Protein AF-A0A530YZX2-F1 (afdb_monomer_lite)

Radius of gyration: 19.74 Å; chains: 1; bounding box: 40×58×34 Å

Structure (mmCIF, N/CA/C/O backbone):
data_AF-A0A530YZX2-F1
#
_entry.id   AF-A0A530YZX2-F1
#
loop_
_atom_site.group_PDB
_atom_site.id
_atom_site.type_symbol
_atom_site.label_atom_id
_atom_site.label_alt_id
_atom_site.label_comp_id
_atom_site.label_asym_id
_atom_site.label_entity_id
_atom_site.label_seq_id
_atom_site.pdbx_PDB_ins_code
_atom_site.Cartn_x
_atom_site.Cartn_y
_atom_site.Cartn_z
_atom_site.occupancy
_atom_site.B_iso_or_equiv
_atom_site.auth_seq_id
_atom_site.auth_comp_id
_atom_site.auth_asym_id
_atom_site.auth_atom_id
_atom_site.pdbx_PDB_model_num
ATOM 1 N N . MET A 1 1 ? 35.689 41.382 -9.449 1.00 44.66 1 MET A N 1
ATOM 2 C CA . MET A 1 1 ? 34.304 41.710 -9.049 1.00 44.66 1 MET A CA 1
ATOM 3 C C . MET A 1 1 ? 33.351 40.928 -9.956 1.00 44.66 1 MET A C 1
ATOM 5 O O . MET A 1 1 ? 33.598 40.981 -11.152 1.00 44.66 1 MET A O 1
ATOM 9 N N . ALA A 1 2 ? 32.340 40.254 -9.369 1.00 47.53 2 ALA A N 1
ATOM 10 C CA . ALA A 1 2 ? 31.265 39.398 -9.945 1.00 47.53 2 ALA A CA 1
ATOM 11 C C . ALA A 1 2 ? 31.751 38.101 -10.634 1.00 47.53 2 ALA A C 1
ATOM 13 O O . ALA A 1 2 ? 32.464 38.173 -11.625 1.00 47.53 2 ALA A O 1
ATOM 14 N N . ASP A 1 3 ? 31.605 36.892 -10.080 1.00 52.34 3 ASP A N 1
ATOM 15 C CA . ASP A 1 3 ? 30.420 36.125 -9.624 1.00 52.34 3 ASP A CA 1
ATOM 16 C C . ASP A 1 3 ? 29.405 35.791 -10.728 1.00 52.34 3 ASP A C 1
ATOM 18 O O . ASP A 1 3 ? 28.568 36.611 -11.093 1.00 52.34 3 ASP A O 1
ATOM 22 N N . ALA A 1 4 ? 29.511 34.557 -11.224 1.00 51.75 4 ALA A N 1
ATOM 23 C CA . ALA A 1 4 ? 28.407 33.738 -11.707 1.00 51.75 4 ALA A CA 1
ATOM 24 C C . ALA A 1 4 ? 28.900 32.285 -11.660 1.00 51.75 4 ALA A C 1
ATOM 26 O O . ALA A 1 4 ? 29.471 31.771 -12.621 1.00 51.75 4 ALA A O 1
ATOM 27 N N . GLY A 1 5 ? 28.770 31.661 -10.487 1.00 48.69 5 GLY A N 1
ATOM 28 C CA . GLY A 1 5 ? 28.818 30.210 -10.392 1.00 48.69 5 GLY A CA 1
ATOM 29 C C . GLY A 1 5 ? 27.707 29.648 -11.269 1.00 48.69 5 GLY A C 1
ATOM 30 O O . GLY A 1 5 ? 26.530 29.823 -10.957 1.00 48.69 5 GLY A O 1
ATOM 31 N N . ASP A 1 6 ? 28.089 29.031 -12.382 1.00 53.38 6 ASP A N 1
ATOM 32 C CA . ASP A 1 6 ? 27.189 28.192 -13.159 1.00 53.38 6 ASP A CA 1
ATOM 33 C C . ASP A 1 6 ? 26.724 27.064 -12.221 1.00 53.38 6 ASP A C 1
ATOM 35 O O . ASP A 1 6 ? 27.573 26.329 -11.696 1.00 53.38 6 ASP A O 1
ATOM 39 N N . PRO A 1 7 ? 25.424 26.971 -11.882 1.00 55.22 7 PRO A N 1
ATOM 40 C CA . PRO A 1 7 ? 24.949 25.859 -11.080 1.00 55.22 7 PRO A CA 1
ATOM 41 C C . PRO A 1 7 ? 25.241 24.591 -11.882 1.00 55.22 7 PRO A C 1
ATOM 43 O O . PRO A 1 7 ? 24.940 24.582 -13.075 1.00 55.22 7 PRO A O 1
ATOM 46 N N . PRO A 1 8 ? 25.804 23.525 -11.281 1.00 53.91 8 PRO A N 1
ATOM 47 C CA . PRO A 1 8 ? 25.990 22.285 -12.007 1.00 53.91 8 PRO A CA 1
ATOM 48 C C . PRO A 1 8 ? 24.618 21.842 -12.504 1.00 53.91 8 PRO A C 1
ATOM 50 O O . PRO A 1 8 ? 23.763 21.390 -11.738 1.00 53.91 8 PRO A O 1
ATOM 53 N N . HIS A 1 9 ? 24.399 22.027 -13.803 1.00 51.97 9 HIS A N 1
ATOM 54 C CA . HIS A 1 9 ? 23.347 21.366 -14.532 1.00 51.97 9 HIS A CA 1
ATOM 55 C C . HIS A 1 9 ? 23.534 19.889 -14.216 1.00 51.97 9 HIS A C 1
ATOM 57 O O . HIS A 1 9 ? 24.603 19.335 -14.482 1.00 51.97 9 HIS A O 1
ATOM 63 N N . PHE A 1 10 ? 22.530 19.315 -13.553 1.00 45.84 10 PHE A N 1
ATOM 64 C CA . PHE A 1 10 ? 22.433 17.923 -13.129 1.00 45.84 10 PHE A CA 1
ATOM 65 C C . PHE A 1 10 ? 22.519 17.032 -14.372 1.00 45.84 10 PHE A C 1
ATOM 67 O O . PHE A 1 10 ? 21.522 16.604 -14.940 1.00 45.84 10 PHE A O 1
ATOM 74 N N . THR A 1 11 ? 23.728 16.891 -14.885 1.00 54.50 11 THR A N 1
ATOM 75 C CA 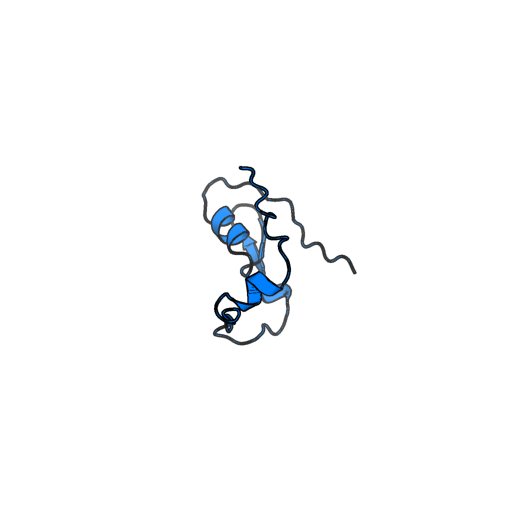. THR A 1 11 ? 24.071 16.164 -16.093 1.00 54.50 11 THR A CA 1
ATOM 76 C C . THR A 1 11 ? 24.790 14.910 -15.642 1.00 54.50 11 THR A C 1
ATOM 78 O O . THR A 1 11 ? 25.485 14.911 -14.621 1.00 54.50 11 THR A O 1
ATOM 81 N N . ASP A 1 12 ? 24.617 13.838 -16.408 1.00 56.84 12 ASP A N 1
ATOM 82 C CA . ASP A 1 12 ? 25.164 12.498 -16.181 1.00 56.84 12 ASP A CA 1
ATOM 83 C C . ASP A 1 12 ? 26.657 12.446 -15.803 1.00 56.84 12 ASP A C 1
ATOM 85 O O . ASP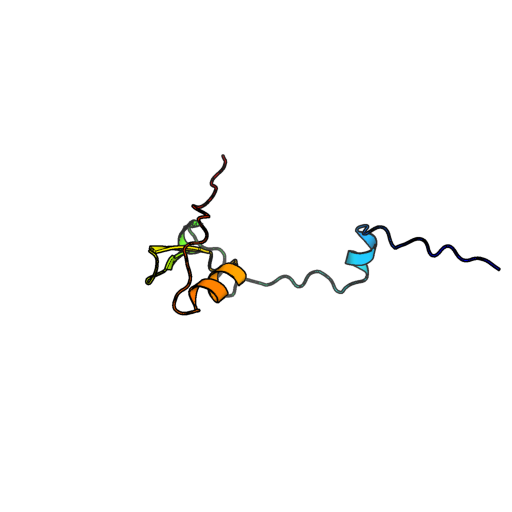 A 1 12 ? 27.121 11.452 -15.250 1.00 56.84 12 ASP A O 1
ATOM 89 N N . ALA A 1 13 ? 27.415 13.520 -16.044 1.00 56.91 13 ALA A N 1
ATOM 90 C CA . ALA A 1 13 ? 28.796 13.664 -15.601 1.00 56.91 13 ALA A CA 1
ATOM 91 C C . ALA A 1 13 ? 28.959 13.588 -14.068 1.00 56.91 13 ALA A C 1
ATOM 93 O O . ALA A 1 13 ? 29.883 12.928 -13.598 1.00 56.91 13 ALA A O 1
ATOM 94 N N . VAL A 1 14 ? 28.046 14.180 -13.284 1.00 58.16 14 VAL A N 1
ATOM 95 C CA . VAL A 1 14 ? 28.119 14.158 -11.805 1.00 58.16 14 VAL A CA 1
ATOM 96 C C . VAL A 1 14 ? 27.895 12.744 -11.253 1.00 58.16 14 VAL A C 1
ATOM 98 O O . VAL A 1 14 ? 28.461 12.376 -10.226 1.00 58.16 14 VAL A O 1
ATOM 101 N N . LEU A 1 15 ? 27.121 11.914 -11.960 1.00 56.31 15 LEU A N 1
ATOM 102 C CA . LEU A 1 15 ? 26.885 10.517 -11.582 1.00 56.31 15 LEU A CA 1
ATOM 103 C C . LEU A 1 15 ? 28.116 9.630 -11.814 1.00 56.31 15 LEU A C 1
ATOM 105 O O . LEU A 1 15 ? 28.255 8.610 -11.145 1.00 56.31 15 LEU A O 1
ATOM 109 N N . SER A 1 16 ? 29.013 10.017 -12.728 1.00 57.91 16 SER A N 1
ATOM 110 C CA . SER A 1 16 ? 30.227 9.256 -13.044 1.00 57.91 16 SER A CA 1
ATOM 111 C C . SER A 1 16 ? 31.418 9.577 -12.130 1.00 57.91 16 SER A C 1
ATOM 113 O O . SER A 1 16 ? 32.383 8.812 -12.116 1.00 57.91 16 SER A O 1
ATOM 115 N N . GLU A 1 17 ? 31.378 10.690 -11.389 1.00 63.06 17 GLU A N 1
ATOM 116 C CA . GLU A 1 17 ? 32.356 11.025 -10.336 1.00 63.06 17 GLU A CA 1
ATOM 117 C C . GLU A 1 17 ? 32.034 10.348 -8.998 1.00 63.06 17 GLU A C 1
ATOM 119 O O . GLU A 1 17 ? 32.892 10.242 -8.118 1.00 63.06 17 GLU A O 1
ATOM 124 N N . TRP A 1 18 ? 30.794 9.892 -8.825 1.00 64.12 18 TRP A N 1
ATOM 125 C CA . TRP A 1 18 ? 30.411 9.064 -7.692 1.00 64.12 18 TRP A CA 1
ATOM 126 C C . TRP A 1 18 ? 30.798 7.623 -8.010 1.00 64.12 18 TRP A C 1
ATOM 128 O O . TRP A 1 18 ? 30.821 7.214 -9.171 1.00 64.12 18 TRP A O 1
ATOM 138 N N . ALA A 1 19 ? 31.179 6.865 -6.979 1.00 66.12 19 ALA A N 1
ATOM 139 C CA . ALA A 1 19 ? 31.525 5.456 -7.135 1.00 66.12 19 ALA A CA 1
ATOM 140 C C . ALA A 1 19 ? 30.469 4.749 -8.008 1.00 66.12 19 ALA A C 1
ATOM 142 O O . ALA A 1 19 ? 29.289 5.105 -7.906 1.00 66.12 19 ALA A O 1
ATOM 143 N N . PRO A 1 20 ? 30.872 3.781 -8.858 1.00 70.00 20 PRO A N 1
ATOM 144 C CA . PRO A 1 20 ? 29.951 3.093 -9.755 1.00 70.00 20 PRO A CA 1
ATOM 145 C C . PRO A 1 20 ? 28.690 2.675 -8.993 1.00 70.00 20 PRO A C 1
ATOM 147 O O . PRO A 1 20 ? 28.817 2.288 -7.823 1.00 70.00 20 PRO A O 1
ATOM 150 N N . PRO A 1 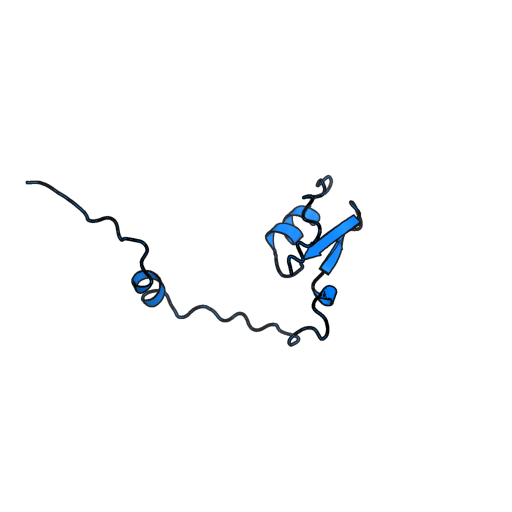21 ? 27.500 2.762 -9.623 1.00 63.62 21 PRO A N 1
ATOM 151 C CA . PRO A 1 21 ? 26.243 2.430 -8.974 1.00 63.62 21 PRO A CA 1
ATOM 152 C C . PRO A 1 21 ? 26.411 1.131 -8.200 1.00 63.62 21 PRO A C 1
ATOM 154 O O . PRO A 1 21 ? 26.847 0.126 -8.770 1.00 63.62 21 PRO A O 1
ATOM 157 N N . ILE A 1 22 ? 26.141 1.166 -6.893 1.00 67.06 22 ILE A N 1
ATOM 158 C CA . ILE A 1 22 ? 26.228 -0.037 -6.073 1.00 67.06 22 ILE A CA 1
ATOM 159 C C . ILE A 1 22 ? 25.141 -0.965 -6.597 1.00 67.06 22 ILE A C 1
ATOM 161 O O . ILE A 1 22 ? 23.960 -0.789 -6.302 1.00 67.06 22 ILE A O 1
ATOM 165 N N . ALA A 1 23 ? 25.546 -1.929 -7.418 1.00 64.50 23 ALA A N 1
ATOM 166 C CA . ALA A 1 23 ? 24.672 -2.984 -7.874 1.00 64.50 23 ALA A CA 1
ATOM 167 C C . ALA A 1 23 ? 24.290 -3.805 -6.641 1.00 64.50 23 ALA A C 1
ATOM 169 O O . ALA A 1 23 ? 25.074 -4.611 -6.138 1.00 64.50 23 ALA A O 1
ATOM 170 N N . SER A 1 24 ? 23.095 -3.566 -6.103 1.00 55.09 24 SER A N 1
ATOM 171 C CA . SER A 1 24 ? 22.521 -4.460 -5.108 1.00 55.09 24 SER A CA 1
ATOM 172 C C . SER A 1 24 ? 22.193 -5.772 -5.812 1.00 55.09 24 SER A C 1
ATOM 174 O O . SER A 1 24 ? 21.281 -5.828 -6.637 1.00 55.09 24 SER A O 1
ATOM 176 N N . HIS A 1 25 ? 22.943 -6.827 -5.511 1.00 61.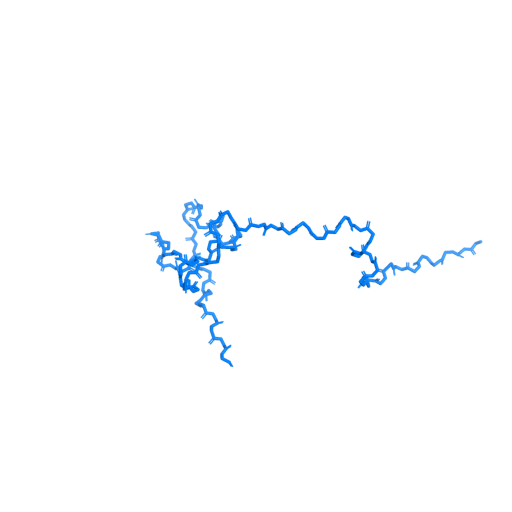31 25 HIS A N 1
ATOM 177 C CA . HIS A 1 25 ? 22.572 -8.169 -5.937 1.00 61.31 25 HIS A CA 1
ATOM 178 C C . HIS A 1 25 ? 21.457 -8.673 -5.017 1.00 61.31 25 HIS A C 1
ATOM 180 O O . HIS A 1 25 ? 21.603 -8.645 -3.793 1.00 61.31 25 HIS A O 1
ATOM 186 N N . ARG A 1 26 ? 20.344 -9.140 -5.597 1.00 61.34 26 ARG A N 1
ATOM 187 C CA . ARG A 1 26 ? 19.347 -9.911 -4.841 1.00 61.34 26 ARG A CA 1
ATOM 188 C C . ARG A 1 26 ? 20.032 -11.167 -4.304 1.00 61.34 26 ARG A C 1
ATOM 190 O O . ARG A 1 26 ? 20.728 -11.852 -5.049 1.00 61.34 26 ARG A O 1
ATOM 197 N N . HIS A 1 27 ? 19.850 -11.457 -3.018 1.00 63.88 27 HIS A N 1
ATOM 198 C CA . HIS A 1 27 ? 20.494 -12.608 -2.375 1.00 63.88 27 HIS A CA 1
ATOM 199 C C . HIS A 1 27 ? 19.947 -13.949 -2.903 1.00 63.88 27 HIS A C 1
ATOM 201 O O . HIS A 1 27 ? 20.647 -14.954 -2.852 1.00 63.88 27 HIS A O 1
ATOM 207 N N . GLU A 1 28 ? 18.721 -13.956 -3.441 1.00 64.75 28 GLU A N 1
ATOM 208 C CA . GLU A 1 28 ? 17.963 -15.176 -3.765 1.00 64.75 28 GLU A CA 1
ATOM 209 C C . GLU A 1 28 ? 17.620 -15.325 -5.262 1.00 64.75 28 GLU A C 1
ATOM 211 O O . GLU A 1 28 ? 16.790 -16.148 -5.630 1.00 64.75 28 GLU A O 1
ATOM 216 N N . GLY A 1 29 ? 18.295 -14.576 -6.144 1.00 67.06 29 GLY A N 1
ATOM 217 C CA . GLY A 1 29 ? 18.003 -14.582 -7.584 1.00 67.06 29 GLY A CA 1
ATOM 218 C C . GLY A 1 29 ? 16.790 -13.723 -7.958 1.00 67.06 29 GLY A C 1
ATOM 219 O O . GLY A 1 29 ? 16.251 -12.991 -7.125 1.00 67.06 29 GLY A O 1
ATOM 220 N N . ASP A 1 30 ? 16.411 -13.749 -9.237 1.00 65.06 30 ASP A N 1
ATOM 221 C CA . ASP A 1 30 ? 15.169 -13.117 -9.686 1.00 65.06 30 ASP A CA 1
ATOM 222 C C . ASP A 1 30 ? 13.975 -14.013 -9.329 1.00 65.06 30 ASP A C 1
ATOM 224 O O . ASP A 1 30 ? 14.064 -15.232 -9.511 1.00 65.06 30 ASP A O 1
ATOM 228 N N . PRO A 1 31 ? 12.874 -13.434 -8.819 1.00 63.97 31 PRO A N 1
ATOM 229 C CA . PRO A 1 31 ? 11.665 -14.197 -8.558 1.00 63.97 31 PRO A CA 1
ATOM 230 C C . PRO A 1 31 ? 11.162 -14.825 -9.858 1.00 63.97 31 PRO A C 1
ATOM 232 O O . PRO A 1 31 ? 11.302 -14.247 -10.940 1.00 63.97 31 PRO A O 1
ATOM 235 N N . VAL A 1 32 ? 10.584 -16.020 -9.750 1.00 70.44 32 VAL A N 1
ATOM 236 C CA . VAL A 1 32 ? 10.053 -16.739 -10.919 1.00 70.44 32 VAL A CA 1
ATOM 237 C C . VAL A 1 32 ? 8.835 -15.999 -11.476 1.00 70.44 32 VAL A C 1
ATOM 239 O O . VAL A 1 32 ? 8.567 -16.067 -12.676 1.00 70.44 32 VAL A O 1
ATOM 242 N N . ASP A 1 33 ? 8.140 -15.257 -10.612 1.00 78.75 33 ASP A N 1
ATOM 243 C CA . ASP A 1 33 ? 6.973 -14.452 -10.938 1.00 78.75 33 ASP A CA 1
ATOM 244 C C . ASP A 1 33 ? 7.068 -13.065 -10.276 1.00 78.75 33 ASP A C 1
ATOM 246 O O . ASP A 1 33 ? 7.393 -12.936 -9.094 1.00 78.75 33 ASP A O 1
ATOM 250 N N . GLU A 1 34 ? 6.761 -11.999 -11.019 1.00 79.56 34 GLU A N 1
ATOM 251 C CA . GLU A 1 34 ? 6.765 -10.636 -10.482 1.00 79.56 34 GLU A CA 1
ATOM 252 C C . GLU A 1 34 ? 5.816 -10.463 -9.285 1.00 79.56 34 GLU A C 1
ATOM 254 O O . GLU A 1 34 ? 6.102 -9.644 -8.405 1.00 79.56 34 GLU A O 1
ATOM 259 N N . GLN A 1 35 ? 4.743 -11.258 -9.197 1.00 82.62 35 GLN A N 1
ATOM 260 C CA . GLN A 1 35 ? 3.814 -11.267 -8.067 1.00 82.62 35 GLN A CA 1
ATOM 261 C C . GLN A 1 35 ? 4.470 -11.691 -6.748 1.00 82.62 35 GLN A C 1
ATOM 263 O O . GLN A 1 35 ? 4.002 -11.273 -5.692 1.00 82.62 35 GLN A O 1
ATOM 268 N N . GLU A 1 36 ? 5.567 -12.453 -6.777 1.00 85.69 36 GLU A N 1
ATOM 269 C CA . GLU A 1 36 ? 6.285 -12.872 -5.564 1.00 85.69 36 GLU A CA 1
ATOM 270 C C . GLU A 1 36 ? 6.953 -11.693 -4.841 1.00 85.69 36 GLU A C 1
ATOM 272 O O . GLU A 1 36 ? 7.312 -11.814 -3.673 1.00 85.69 36 GLU A O 1
ATOM 277 N N . ASN A 1 37 ? 7.083 -10.531 -5.494 1.00 86.94 37 ASN A N 1
ATOM 278 C CA . ASN A 1 37 ? 7.593 -9.313 -4.858 1.00 86.94 37 ASN A CA 1
ATOM 279 C C . ASN A 1 37 ? 6.561 -8.617 -3.968 1.00 86.94 37 ASN A C 1
ATOM 281 O O . ASN A 1 37 ? 6.925 -7.690 -3.248 1.00 86.94 37 ASN A O 1
ATOM 285 N N . PHE A 1 38 ? 5.294 -9.031 -4.007 1.00 91.06 38 PHE A N 1
ATOM 286 C CA . PHE A 1 38 ? 4.221 -8.369 -3.280 1.00 91.06 38 PHE A CA 1
ATOM 287 C C . PHE A 1 38 ? 3.732 -9.219 -2.106 1.00 91.06 38 PHE A C 1
ATOM 289 O O . PHE A 1 38 ? 3.584 -10.436 -2.212 1.00 91.06 38 PHE A O 1
ATOM 296 N N . TYR A 1 39 ? 3.412 -8.574 -0.983 1.00 92.69 39 TYR A N 1
ATOM 297 C CA . TYR A 1 39 ? 2.635 -9.197 0.090 1.00 92.69 39 TYR A CA 1
ATOM 298 C C . TYR A 1 39 ? 1.377 -8.388 0.387 1.00 92.69 39 TYR A C 1
ATOM 300 O O . TYR A 1 39 ? 1.370 -7.163 0.321 1.00 92.69 39 TYR A O 1
ATOM 308 N N . ALA A 1 40 ? 0.298 -9.073 0.764 1.00 93.44 40 ALA A N 1
ATOM 309 C CA . ALA A 1 40 ? -0.893 -8.399 1.261 1.00 93.44 40 ALA A CA 1
ATOM 310 C C . ALA A 1 40 ? -0.659 -7.944 2.710 1.00 93.44 40 ALA A C 1
ATOM 312 O O . ALA A 1 40 ? -0.435 -8.774 3.600 1.00 93.44 40 ALA A O 1
ATOM 313 N N . CYS A 1 41 ? -0.734 -6.638 2.973 1.00 94.06 41 CYS A N 1
ATOM 314 C CA . CYS A 1 41 ? -0.675 -6.125 4.334 1.00 94.06 41 CYS A CA 1
ATOM 315 C C . CYS A 1 41 ? -1.842 -6.687 5.156 1.00 94.06 41 CYS A C 1
ATOM 317 O O . CYS A 1 41 ? -3.010 -6.537 4.804 1.00 94.06 41 CYS A O 1
ATOM 319 N N . LYS A 1 42 ? -1.540 -7.299 6.304 1.00 92.31 42 LYS A N 1
ATOM 320 C CA . LYS A 1 42 ? -2.556 -7.922 7.169 1.00 92.31 42 LYS A CA 1
ATOM 321 C C . LYS A 1 42 ? -3.494 -6.916 7.842 1.00 92.31 42 LYS A C 1
ATOM 323 O O . LYS A 1 42 ? -4.564 -7.312 8.290 1.00 92.31 42 LYS A O 1
ATOM 328 N N . ALA A 1 43 ? -3.084 -5.652 7.957 1.00 92.38 43 ALA A N 1
ATOM 329 C CA . ALA A 1 43 ? -3.866 -4.614 8.624 1.00 92.38 43 ALA A CA 1
ATOM 330 C C . ALA A 1 43 ? -4.888 -3.959 7.686 1.00 92.38 43 ALA A C 1
ATOM 332 O O . ALA A 1 43 ? -6.024 -3.726 8.091 1.00 92.38 43 ALA A O 1
ATOM 333 N N . CYS A 1 44 ? -4.491 -3.671 6.443 1.00 93.81 44 CYS A N 1
ATOM 334 C CA . CYS A 1 44 ? -5.298 -2.892 5.503 1.00 93.81 44 CYS A CA 1
ATOM 335 C C . CYS A 1 44 ? -5.664 -3.644 4.210 1.00 93.81 44 CYS A C 1
ATOM 337 O O . CYS A 1 44 ? -6.553 -3.207 3.485 1.00 93.81 44 CYS A O 1
ATOM 339 N N . GLY A 1 45 ? -5.016 -4.778 3.927 1.00 91.56 45 GLY A N 1
ATOM 340 C CA . GLY A 1 45 ? -5.253 -5.601 2.739 1.00 91.56 45 GLY A CA 1
ATOM 341 C C . GLY A 1 45 ? -4.562 -5.120 1.458 1.00 91.56 45 GLY A C 1
ATOM 342 O O . GLY A 1 45 ? -4.687 -5.793 0.437 1.00 91.56 45 GLY A O 1
ATOM 343 N N . GLU A 1 46 ? -3.839 -3.995 1.486 1.00 93.88 46 GLU A N 1
ATOM 344 C CA . GLU A 1 46 ? -3.134 -3.466 0.311 1.00 93.88 46 GLU A CA 1
ATOM 345 C C . GLU A 1 46 ? -1.958 -4.369 -0.101 1.00 93.88 46 GLU A C 1
ATOM 347 O O . GLU A 1 46 ? -1.304 -4.978 0.749 1.00 93.88 46 GLU A O 1
ATOM 352 N N . GLN A 1 47 ? -1.709 -4.472 -1.411 1.00 93.94 47 GLN A N 1
ATOM 353 C CA . GLN A 1 47 ? -0.527 -5.137 -1.961 1.00 93.94 47 GLN A CA 1
ATOM 354 C C . GLN A 1 47 ? 0.688 -4.226 -1.777 1.00 93.94 47 GLN A C 1
ATOM 356 O O . GLN A 1 47 ? 0.722 -3.122 -2.312 1.00 93.94 47 GLN A O 1
ATOM 361 N N . VAL A 1 48 ? 1.678 -4.700 -1.030 1.00 92.25 48 VAL A N 1
ATOM 362 C CA . VAL A 1 48 ? 2.906 -3.971 -0.710 1.00 92.25 48 VAL A CA 1
ATOM 363 C C . VAL A 1 48 ? 4.060 -4.578 -1.494 1.00 92.25 48 VAL A C 1
ATOM 365 O O . VAL A 1 48 ? 4.327 -5.768 -1.340 1.00 92.25 48 VAL A O 1
ATOM 368 N N . ASP A 1 49 ? 4.755 -3.774 -2.301 1.00 91.06 49 ASP A N 1
ATOM 369 C CA . ASP A 1 49 ? 5.974 -4.200 -2.996 1.00 91.06 49 ASP A CA 1
ATOM 370 C C . ASP A 1 49 ? 7.145 -4.241 -2.004 1.00 91.06 49 ASP A C 1
ATOM 372 O O . ASP A 1 49 ? 7.581 -3.213 -1.481 1.00 91.06 49 ASP A O 1
ATOM 376 N N . MET A 1 50 ? 7.690 -5.432 -1.758 1.00 89.62 50 MET A N 1
ATOM 377 C CA . MET A 1 50 ? 8.832 -5.648 -0.865 1.00 89.62 50 MET A CA 1
ATOM 378 C C . MET A 1 50 ? 10.118 -4.977 -1.363 1.00 89.62 50 MET A C 1
ATOM 380 O O . MET A 1 50 ? 11.048 -4.777 -0.582 1.00 89.62 50 MET A O 1
ATOM 384 N N . ARG A 1 51 ? 10.190 -4.619 -2.651 1.00 88.44 51 ARG A N 1
ATOM 385 C CA . ARG A 1 51 ? 11.326 -3.904 -3.247 1.00 88.44 51 ARG A CA 1
ATOM 386 C C . ARG A 1 51 ? 11.264 -2.405 -2.967 1.00 88.44 51 ARG A C 1
ATOM 388 O O . ARG A 1 51 ? 12.309 -1.756 -2.942 1.00 88.44 51 ARG A O 1
ATOM 395 N N . ASP A 1 52 ? 10.070 -1.850 -2.742 1.00 88.56 52 ASP A N 1
ATOM 396 C CA . ASP A 1 52 ? 9.911 -0.456 -2.335 1.00 88.56 52 ASP A CA 1
ATOM 397 C C . ASP A 1 52 ? 9.907 -0.350 -0.807 1.00 88.56 52 ASP A C 1
ATOM 399 O O . ASP A 1 52 ? 8.868 -0.383 -0.144 1.00 88.56 52 ASP A O 1
ATOM 403 N N . LEU A 1 53 ? 11.098 -0.154 -0.234 1.00 90.81 53 LEU A N 1
ATOM 404 C CA . LEU A 1 53 ? 11.272 0.014 1.212 1.00 90.81 53 LEU A CA 1
ATOM 405 C C . LEU A 1 53 ? 10.406 1.137 1.800 1.00 90.81 53 LEU A C 1
ATOM 407 O O . LEU A 1 53 ? 10.067 1.080 2.978 1.00 90.81 53 LEU A O 1
ATOM 411 N N . ARG A 1 54 ? 10.010 2.146 1.015 1.00 92.00 54 ARG A N 1
ATOM 412 C CA . ARG A 1 54 ? 9.113 3.207 1.501 1.00 92.00 54 ARG A CA 1
ATOM 413 C C . ARG A 1 54 ? 7.722 2.652 1.788 1.00 92.00 54 ARG A C 1
ATOM 415 O O . ARG A 1 54 ? 7.113 3.046 2.780 1.00 92.00 54 ARG A O 1
ATOM 422 N N . GLN A 1 55 ? 7.238 1.728 0.954 1.00 93.81 55 GLN A N 1
ATOM 423 C CA . GLN A 1 55 ? 5.973 1.045 1.200 1.00 93.81 55 GLN A CA 1
ATOM 424 C C . GLN A 1 55 ? 6.086 0.098 2.393 1.00 93.81 55 GLN A C 1
ATOM 426 O O . GLN A 1 55 ? 5.209 0.126 3.257 1.00 93.81 55 GLN A O 1
ATOM 431 N N . VAL A 1 56 ? 7.169 -0.681 2.482 1.00 93.38 56 VAL A N 1
ATOM 432 C CA . VAL A 1 56 ? 7.405 -1.600 3.609 1.00 93.38 56 VAL A CA 1
ATOM 433 C C . VAL A 1 56 ? 7.414 -0.834 4.935 1.00 93.38 56 VAL A C 1
ATOM 435 O O . VAL A 1 56 ? 6.620 -1.130 5.823 1.00 93.38 56 VAL A O 1
ATOM 438 N N . LEU A 1 57 ? 8.226 0.221 5.040 1.00 94.50 57 LEU A N 1
ATOM 439 C CA . LEU A 1 57 ? 8.351 1.027 6.260 1.00 94.50 57 LEU A CA 1
ATOM 440 C C . LEU A 1 57 ? 7.049 1.746 6.651 1.00 94.50 57 LEU A C 1
ATOM 442 O O . LEU A 1 57 ? 6.801 1.972 7.836 1.00 94.50 57 LEU A O 1
ATOM 446 N N . TRP A 1 58 ? 6.203 2.126 5.687 1.00 94.44 58 TRP A N 1
ATOM 447 C CA . TRP A 1 58 ? 4.876 2.673 5.991 1.00 94.44 58 TRP A CA 1
ATOM 448 C C . TRP A 1 58 ? 3.953 1.605 6.587 1.00 94.44 58 TRP A C 1
ATOM 450 O O . TRP A 1 58 ? 3.303 1.844 7.604 1.00 94.44 58 TRP A O 1
ATOM 460 N N . HIS A 1 59 ? 3.941 0.408 6.000 1.00 95.31 59 HIS A N 1
ATOM 461 C CA . HIS A 1 59 ? 3.063 -0.685 6.418 1.00 95.31 59 HIS A CA 1
ATOM 462 C C . HIS A 1 59 ? 3.525 -1.403 7.697 1.00 95.31 59 HIS A C 1
ATOM 464 O O . HIS A 1 59 ? 2.726 -2.101 8.323 1.00 95.31 59 HIS A O 1
ATOM 470 N N . GLU A 1 60 ? 4.769 -1.198 8.140 1.00 93.00 60 GLU A N 1
ATOM 471 C CA . GLU A 1 60 ? 5.227 -1.609 9.474 1.00 93.00 60 GLU A CA 1
ATOM 472 C C . GLU A 1 60 ? 4.657 -0.735 10.607 1.00 93.00 60 GLU A C 1
ATOM 474 O O . GLU A 1 60 ? 4.612 -1.170 11.760 1.00 93.00 60 GLU A O 1
ATOM 479 N N . GLN A 1 61 ? 4.180 0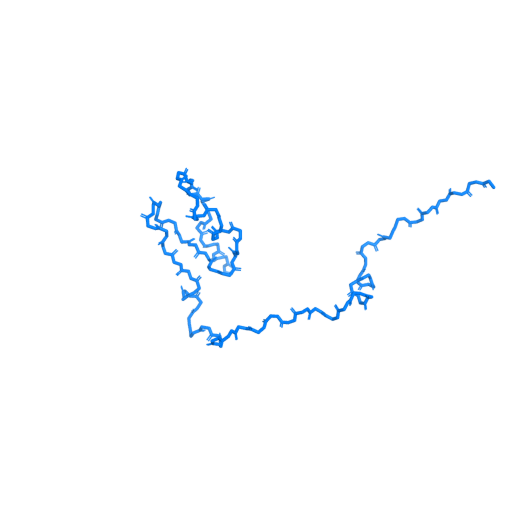.481 10.314 1.00 92.69 61 GLN A N 1
ATO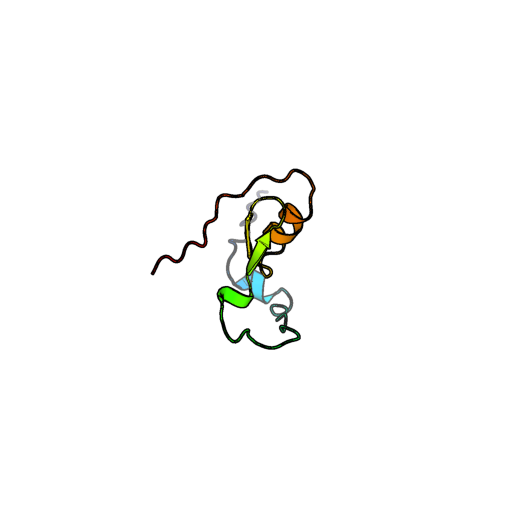M 480 C CA . GLN A 1 61 ? 3.628 1.371 11.338 1.00 92.69 61 GLN A CA 1
ATOM 481 C C . GLN A 1 61 ? 2.180 0.997 11.689 1.00 92.69 61 GLN A C 1
ATOM 483 O O . GLN A 1 61 ? 1.351 0.825 10.794 1.00 92.69 61 GLN A O 1
ATOM 488 N N . PRO A 1 62 ? 1.804 0.907 12.976 1.00 91.12 62 PRO A N 1
ATOM 489 C CA . PRO A 1 62 ? 0.414 0.679 13.355 1.00 91.12 62 PRO A CA 1
ATOM 490 C C . PRO A 1 62 ? -0.461 1.880 12.965 1.00 91.12 62 PRO A C 1
ATOM 492 O O . PRO A 1 62 ? -0.081 3.029 13.176 1.00 91.12 62 PRO A O 1
ATOM 495 N N . GLY A 1 63 ? -1.659 1.619 12.435 1.00 91.06 63 GLY A N 1
ATOM 496 C CA . GLY A 1 63 ? -2.617 2.672 12.068 1.00 91.06 63 GLY A CA 1
ATOM 497 C C . GLY A 1 63 ? -2.350 3.359 10.726 1.00 91.06 63 GLY A C 1
ATOM 498 O O . GLY A 1 63 ? -2.940 4.406 10.461 1.00 91.06 63 GLY A O 1
ATOM 499 N N . HIS A 1 64 ? -1.490 2.789 9.879 1.00 94.31 64 HIS A N 1
ATOM 500 C CA . HIS A 1 64 ? -1.323 3.250 8.504 1.00 94.31 64 HIS A CA 1
ATOM 501 C C . HIS A 1 64 ? -2.626 3.128 7.696 1.00 94.31 64 HIS A C 1
ATOM 503 O O . HIS A 1 64 ? -3.464 2.258 7.949 1.00 94.31 64 HIS A O 1
ATOM 509 N N . TRP A 1 65 ? -2.775 3.990 6.689 1.00 92.38 65 TRP A N 1
ATOM 510 C CA . TRP A 1 65 ? -3.867 3.928 5.715 1.00 92.38 65 TRP A CA 1
ATOM 511 C C . TRP A 1 65 ? -3.360 3.340 4.386 1.00 92.38 65 TRP A C 1
ATOM 513 O O . TRP A 1 65 ? -2.189 3.582 4.065 1.00 92.38 65 TRP A O 1
ATOM 523 N N . PRO A 1 66 ? -4.201 2.606 3.621 1.00 91.69 66 PRO A N 1
ATOM 524 C CA . PRO A 1 66 ? -3.887 2.217 2.244 1.00 91.69 66 PRO A CA 1
ATOM 525 C C . PRO A 1 66 ? -3.392 3.413 1.424 1.00 91.69 66 PRO A C 1
ATOM 527 O O . PRO A 1 66 ? -3.996 4.489 1.481 1.00 91.69 66 PRO A O 1
ATOM 530 N N . LEU A 1 67 ? -2.312 3.244 0.662 1.00 87.38 67 LEU A N 1
ATOM 531 C CA . LEU A 1 67 ? -1.782 4.297 -0.201 1.00 87.38 67 LEU A CA 1
ATOM 532 C C . LEU A 1 67 ? -2.579 4.424 -1.508 1.00 87.38 67 LEU A C 1
ATOM 534 O O . LEU A 1 67 ? -2.440 5.424 -2.210 1.00 87.38 67 LEU A O 1
ATOM 538 N N . GLY A 1 68 ? -3.433 3.451 -1.837 1.00 80.56 68 GLY A N 1
ATOM 539 C CA . GLY A 1 68 ? -4.269 3.483 -3.037 1.00 80.56 68 GLY A CA 1
ATOM 540 C C . GLY A 1 68 ? -3.491 3.229 -4.329 1.00 80.56 68 GLY A C 1
ATOM 541 O O . GLY A 1 68 ? -4.044 3.393 -5.416 1.00 80.56 68 GLY A O 1
ATOM 542 N N . LEU A 1 69 ? -2.231 2.796 -4.226 1.00 68.19 69 LEU A N 1
ATOM 543 C CA . LEU A 1 69 ? -1.456 2.298 -5.355 1.00 68.19 69 LEU A CA 1
ATOM 544 C C . LEU A 1 69 ? -1.856 0.843 -5.616 1.00 68.19 69 LEU A C 1
ATOM 546 O O . LEU A 1 69 ? -1.099 -0.086 -5.351 1.00 68.19 69 LEU A O 1
ATOM 550 N N . ALA A 1 70 ? -3.067 0.629 -6.132 1.00 55.34 70 ALA A N 1
ATOM 551 C CA . ALA A 1 70 ? -3.333 -0.615 -6.844 1.00 55.34 70 ALA A CA 1
ATOM 552 C C . ALA A 1 70 ? -2.288 -0.710 -7.964 1.00 55.34 70 ALA A C 1
ATOM 554 O O . ALA A 1 70 ? -2.151 0.257 -8.713 1.00 55.34 70 ALA A O 1
ATOM 555 N N . ALA A 1 71 ? -1.529 -1.813 -8.008 1.00 51.75 71 ALA A N 1
ATOM 556 C CA . ALA A 1 71 ? -0.447 -2.053 -8.960 1.00 51.75 71 ALA A CA 1
ATOM 557 C C . ALA A 1 71 ? -0.835 -1.524 -10.347 1.00 51.75 71 ALA A C 1
ATOM 559 O O . ALA A 1 71 ? -1.687 -2.105 -11.023 1.00 51.75 71 ALA A O 1
ATOM 560 N N . ALA A 1 72 ? -0.278 -0.370 -10.719 1.00 43.94 72 ALA A N 1
ATOM 561 C CA . ALA A 1 72 ? -0.497 0.243 -12.014 1.00 43.94 72 ALA A CA 1
ATOM 562 C C . ALA A 1 72 ? 0.237 -0.619 -13.043 1.00 43.94 72 ALA A C 1
ATOM 564 O O . ALA A 1 72 ? 1.388 -0.372 -13.386 1.00 43.94 72 ALA A O 1
ATOM 565 N N . ASN A 1 73 ? -0.432 -1.687 -13.468 1.00 52.09 73 ASN A N 1
ATOM 566 C CA . ASN A 1 73 ? -0.086 -2.451 -14.651 1.00 52.09 73 ASN A CA 1
ATOM 567 C C . ASN A 1 73 ? -0.675 -1.700 -15.848 1.00 52.09 73 ASN A C 1
ATOM 569 O O . ASN A 1 73 ? -1.705 -2.096 -16.395 1.00 52.09 73 ASN A O 1
ATOM 573 N N . ASP A 1 74 ? -0.053 -0.579 -16.208 1.00 43.91 74 ASP A N 1
ATOM 574 C CA . ASP A 1 74 ? -0.316 0.076 -17.483 1.00 43.91 74 ASP A CA 1
ATOM 575 C C . ASP A 1 74 ? 0.493 -0.656 -18.564 1.00 43.91 74 ASP A C 1
ATOM 577 O O . ASP A 1 74 ? 1.723 -0.610 -18.591 1.00 43.91 74 ASP A O 1
ATOM 581 N N . ASN A 1 75 ? -0.249 -1.404 -19.385 1.00 45.53 75 ASN A N 1
ATOM 582 C CA . ASN A 1 75 ? 0.176 -2.188 -20.549 1.00 45.53 75 ASN A CA 1
ATOM 583 C C . ASN A 1 75 ? 0.887 -1.362 -21.629 1.00 45.53 75 ASN A C 1
ATOM 585 O O . ASN A 1 75 ? 0.293 -0.351 -22.073 1.00 45.53 75 ASN A O 1
#

Foldseek 3Di:
DDDDDPDPPPDCVVVVVPDPPPPDDDPPDDDPDPLVQWDQLPPARDTAGVVPVVSVVQSVDPPHYDPPCPPPPPD

pLDDT: mean 73.32, std 17.72, range [43.91, 95.31]

Secondary structure (DSSP, 8-state):
-----------THHHHHS-S------TT-S-SSGGGGEEE-TTT--EEETT-HHHHHHHTSTTPPP---------

Sequence (75 aa):
MADAGDPPHFTDAVLSEWAPPIASHRHEGDPVDEQENFYACKACGEQVDMRDLRQVLWHEQPGHWPLGLAAANDN